Protein AF-A0A8S2ZLA8-F1 (afdb_monomer_lite)

Radius of gyration: 17.78 Å; chains: 1; bounding box: 32×19×44 Å

Foldseek 3Di:
DDQDDWFCDDPPPPPRGTRQDDDPNHGDDDDDDDDDDDDDPVCCVVPPVVVVVVVD

Organism: NCBI:txid1234261

Structure (mmCIF, N/CA/C/O backbone):
data_AF-A0A8S2ZLA8-F1
#
_entry.id   AF-A0A8S2ZLA8-F1
#
loop_
_atom_site.group_PDB
_atom_site.id
_atom_site.type_symbol
_atom_site.label_atom_id
_atom_site.label_alt_id
_atom_site.label_comp_id
_atom_site.label_asym_id
_atom_site.label_entity_id
_atom_site.label_seq_id
_atom_site.pdbx_PDB_ins_code
_atom_site.Cartn_x
_atom_site.Cartn_y
_atom_site.Cartn_z
_atom_site.occupancy
_atom_site.B_iso_or_equiv
_atom_site.auth_seq_id
_atom_site.auth_comp_id
_atom_site.auth_asym_id
_atom_site.auth_atom_id
_atom_site.pdbx_PDB_model_num
ATOM 1 N N . MET A 1 1 ? -4.568 -9.769 -3.141 1.00 54.59 1 MET A N 1
ATOM 2 C CA . MET A 1 1 ? -4.216 -8.392 -2.738 1.00 54.59 1 MET A CA 1
ATOM 3 C C . MET A 1 1 ? -5.064 -8.033 -1.533 1.00 54.59 1 MET A C 1
ATOM 5 O O . MET A 1 1 ? -6.278 -8.137 -1.641 1.00 54.59 1 MET A O 1
ATOM 9 N N . TYR A 1 2 ? -4.452 -7.740 -0.384 1.00 53.03 2 TYR A N 1
ATOM 10 C CA . TYR A 1 2 ? -5.179 -7.462 0.860 1.00 53.03 2 TYR A CA 1
ATOM 11 C C . TYR A 1 2 ? -5.160 -5.948 1.101 1.00 53.03 2 TYR A C 1
ATOM 13 O O . TYR A 1 2 ? -4.127 -5.401 1.470 1.00 53.03 2 TYR A O 1
ATOM 21 N N . SER A 1 3 ? -6.265 -5.259 0.805 1.00 65.94 3 SER A N 1
ATOM 22 C CA . SER A 1 3 ? -6.325 -3.783 0.817 1.00 65.94 3 SER A CA 1
ATOM 23 C C . SER A 1 3 ? -6.737 -3.180 2.164 1.00 65.94 3 SER A C 1
ATOM 25 O O . SER A 1 3 ? -6.671 -1.967 2.326 1.00 65.94 3 SER A O 1
ATOM 27 N N . ASN A 1 4 ? -7.171 -3.995 3.129 1.00 78.06 4 ASN A N 1
ATOM 28 C CA . ASN A 1 4 ? -7.512 -3.549 4.479 1.00 78.06 4 ASN A CA 1
ATOM 29 C C . ASN A 1 4 ? -7.357 -4.706 5.476 1.00 78.06 4 ASN A C 1
ATOM 31 O O . ASN A 1 4 ? -7.664 -5.851 5.140 1.00 78.06 4 ASN A O 1
ATOM 35 N N . ARG A 1 5 ? -6.884 -4.411 6.692 1.00 78.69 5 ARG A N 1
ATOM 36 C CA . ARG A 1 5 ? -6.829 -5.368 7.803 1.00 78.69 5 ARG A CA 1
ATOM 37 C C . ARG A 1 5 ? -7.445 -4.739 9.050 1.00 78.69 5 ARG A C 1
ATOM 39 O O . ARG A 1 5 ? -7.168 -3.586 9.356 1.00 78.69 5 ARG A O 1
ATOM 46 N N . ARG A 1 6 ? -8.252 -5.528 9.756 1.00 84.06 6 ARG A N 1
ATOM 47 C CA . ARG A 1 6 ? -8.842 -5.185 11.049 1.00 84.06 6 ARG A CA 1
ATOM 48 C C . ARG A 1 6 ? -8.486 -6.285 12.040 1.00 84.06 6 ARG A C 1
ATOM 50 O O . ARG A 1 6 ? -8.842 -7.440 11.817 1.00 84.06 6 ARG A O 1
ATOM 57 N N . LEU A 1 7 ? -7.779 -5.927 13.101 1.00 84.38 7 LEU A N 1
ATOM 58 C CA . LEU A 1 7 ? -7.427 -6.804 14.211 1.00 84.38 7 LEU A CA 1
ATOM 59 C C . LEU A 1 7 ? -8.237 -6.374 15.431 1.00 84.38 7 LEU A C 1
ATOM 61 O O . LEU A 1 7 ? -8.431 -5.186 15.660 1.00 84.38 7 LEU A O 1
ATOM 65 N N . LEU A 1 8 ? -8.742 -7.344 16.192 1.00 86.94 8 LEU A N 1
ATOM 66 C CA . LEU A 1 8 ? -9.472 -7.090 17.443 1.00 86.94 8 LEU A CA 1
ATOM 67 C C . LEU A 1 8 ? -8.567 -7.187 18.675 1.00 86.94 8 LEU A C 1
ATOM 69 O O . LEU A 1 8 ? -8.988 -6.829 19.770 1.00 86.94 8 LEU A O 1
ATOM 73 N N . TYR A 1 9 ? -7.334 -7.653 18.479 1.00 88.94 9 TYR A N 1
ATOM 74 C CA . TYR A 1 9 ? -6.324 -7.819 19.512 1.00 88.94 9 TYR A CA 1
ATOM 75 C C . TYR A 1 9 ? -5.030 -7.138 19.073 1.00 88.94 9 TYR A C 1
ATOM 77 O O . TYR A 1 9 ? -4.722 -7.099 17.880 1.00 88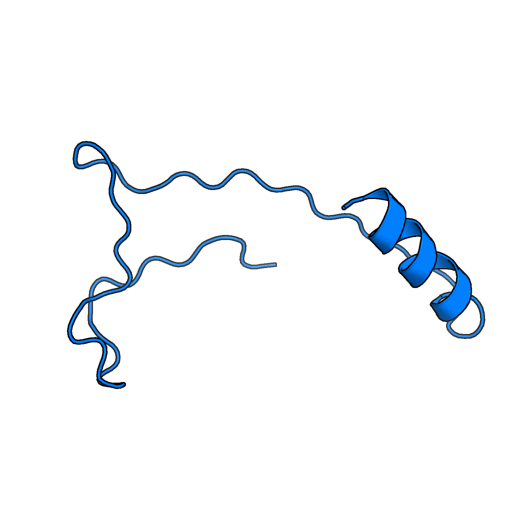.94 9 TYR A O 1
ATOM 85 N N . ASP A 1 10 ? -4.325 -6.586 20.052 1.00 86.88 10 ASP A N 1
ATOM 86 C CA . ASP A 1 10 ? -2.966 -6.072 19.912 1.00 86.88 10 ASP A CA 1
ATOM 87 C C . ASP A 1 10 ? -1.988 -7.231 19.645 1.00 86.88 10 ASP A C 1
ATOM 89 O O . ASP A 1 10 ? -2.210 -8.359 20.097 1.00 86.88 10 ASP A O 1
ATOM 93 N N . ASP A 1 11 ? -0.924 -6.965 18.890 1.00 89.06 11 ASP A N 1
ATOM 94 C CA . ASP A 1 11 ? 0.097 -7.956 18.525 1.00 89.06 11 ASP A CA 1
ATOM 95 C C . ASP A 1 11 ? 1.341 -7.919 19.435 1.00 89.06 11 ASP A C 1
ATOM 97 O O . ASP A 1 11 ? 2.318 -8.637 19.196 1.00 89.06 11 ASP A O 1
ATOM 101 N N . SER A 1 12 ? 1.289 -7.133 20.515 1.00 88.50 12 SER A N 1
ATOM 102 C CA . SER A 1 12 ? 2.326 -7.006 21.542 1.00 88.50 12 SER A CA 1
ATOM 103 C C . SER A 1 12 ? 3.675 -6.520 21.007 1.00 88.50 12 SER A C 1
ATOM 105 O O . SER A 1 12 ? 4.719 -6.854 21.567 1.00 88.50 12 SER A O 1
ATOM 107 N N . GLN A 1 13 ? 3.659 -5.716 19.939 1.00 90.31 13 GLN A N 1
ATOM 108 C CA . GLN A 1 13 ? 4.829 -5.017 19.394 1.00 90.31 13 GLN A CA 1
ATOM 109 C C . GLN A 1 13 ? 4.875 -3.541 19.850 1.00 90.31 13 GLN A C 1
ATOM 111 O O . GLN A 1 13 ? 5.132 -2.648 19.047 1.00 90.31 13 GLN A O 1
ATOM 116 N N . ASP A 1 14 ? 4.597 -3.291 21.136 1.00 86.12 14 ASP A N 1
ATOM 117 C CA . ASP A 1 14 ? 4.619 -1.985 21.835 1.00 86.12 14 ASP A CA 1
ATOM 118 C C . ASP A 1 14 ? 3.516 -0.963 21.509 1.00 86.12 14 ASP A C 1
ATOM 120 O O . ASP A 1 14 ? 3.429 0.066 22.180 1.00 86.12 14 ASP A O 1
ATOM 124 N N . VAL A 1 15 ? 2.638 -1.220 20.538 1.00 89.44 15 VAL A N 1
ATOM 125 C CA . VAL A 1 15 ? 1.557 -0.276 20.196 1.00 89.44 15 VAL A CA 1
ATOM 126 C C . VAL A 1 15 ? 0.457 -0.263 21.269 1.00 89.44 15 VAL A C 1
ATOM 128 O O . VAL A 1 15 ? -0.046 0.803 21.619 1.00 89.44 15 VAL A O 1
ATOM 131 N N . GLY A 1 16 ? 0.131 -1.421 21.856 1.00 85.50 16 GLY A N 1
ATOM 132 C CA . GLY A 1 16 ? -0.778 -1.525 23.003 1.00 85.50 16 GLY A CA 1
ATOM 133 C C . GLY A 1 16 ? -2.258 -1.339 22.654 1.00 85.50 16 GLY A C 1
ATOM 134 O O . GLY A 1 16 ? -3.097 -1.245 23.552 1.00 85.50 16 GLY A O 1
ATOM 135 N N . GLU A 1 17 ? -2.594 -1.315 21.365 1.00 85.25 17 GLU A N 1
ATOM 136 C CA . GLU A 1 17 ? -3.957 -1.200 20.861 1.00 85.25 17 GLU A CA 1
ATOM 137 C C . GLU A 1 17 ? -4.173 -2.092 19.627 1.00 85.25 17 GLU A C 1
ATOM 139 O O . GLU A 1 17 ? -3.286 -2.250 18.787 1.00 85.25 17 GLU A O 1
ATOM 144 N N . PRO A 1 18 ? -5.364 -2.702 19.486 1.00 85.69 18 PRO A N 1
ATOM 145 C CA . PRO A 1 18 ? -5.685 -3.491 18.308 1.00 85.69 18 PRO A CA 1
ATOM 146 C C . PRO A 1 18 ? -5.800 -2.596 17.071 1.00 85.69 18 PRO A C 1
ATOM 148 O O . PRO A 1 18 ? -6.343 -1.494 17.142 1.00 85.69 18 PRO A O 1
ATOM 151 N N . LEU A 1 19 ? -5.396 -3.109 15.904 1.00 85.12 19 LEU A N 1
ATOM 152 C CA . LEU A 1 19 ? -5.588 -2.430 14.617 1.00 85.12 19 LEU A CA 1
ATOM 153 C C . LEU A 1 19 ? -7.073 -2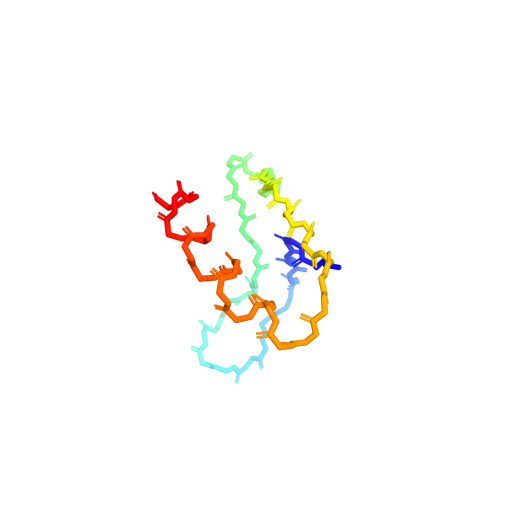.403 14.212 1.00 85.12 19 LEU A C 1
ATOM 155 O O . LEU A 1 19 ? -7.532 -3.162 13.357 1.00 85.12 19 LEU A O 1
ATOM 159 N N . ASN A 1 20 ? -7.835 -1.532 14.860 1.00 84.56 20 ASN A N 1
ATOM 160 C CA . ASN A 1 20 ? -9.288 -1.478 14.820 1.00 84.56 20 ASN A CA 1
ATOM 161 C C . ASN A 1 20 ? -9.766 -0.063 14.468 1.00 84.56 20 ASN A C 1
ATOM 163 O O . ASN A 1 20 ? -10.491 0.573 15.232 1.00 84.56 20 ASN A O 1
ATOM 167 N N . GLU A 1 21 ? -9.347 0.437 13.305 1.00 81.31 21 GLU A N 1
ATOM 168 C CA . GLU A 1 21 ? -9.711 1.777 12.839 1.00 81.31 21 GLU A CA 1
ATOM 169 C C . GLU A 1 21 ? -11.236 1.909 12.685 1.00 81.31 21 GLU A C 1
ATOM 171 O O . GLU A 1 21 ? -11.891 1.174 11.933 1.00 81.31 21 GLU A O 1
ATOM 176 N N . THR A 1 22 ? -11.811 2.862 13.418 1.00 80.31 22 THR A N 1
ATOM 177 C CA . THR A 1 22 ? -13.243 3.165 13.396 1.00 80.31 22 THR A CA 1
ATOM 178 C C . THR A 1 22 ? -13.468 4.671 13.309 1.00 80.31 22 THR A C 1
ATOM 180 O O . THR A 1 22 ? -12.714 5.461 13.870 1.00 80.31 22 THR A O 1
ATOM 183 N N . ALA A 1 23 ? -14.528 5.073 12.610 1.00 74.44 23 ALA A N 1
ATOM 184 C CA . ALA A 1 23 ? -15.031 6.441 12.597 1.00 74.44 23 ALA A CA 1
ATOM 185 C C . ALA A 1 23 ? -16.537 6.390 12.861 1.00 74.44 23 ALA A C 1
ATOM 187 O O . ALA A 1 23 ? -17.244 5.583 12.259 1.00 74.44 23 ALA A O 1
ATOM 188 N N . TYR A 1 24 ? -17.034 7.212 13.789 1.00 82.44 24 TYR A N 1
ATOM 189 C CA . TYR A 1 24 ? -18.450 7.210 14.187 1.00 82.44 24 TYR A CA 1
ATOM 190 C C . TYR A 1 24 ? -18.970 5.809 14.586 1.00 82.44 24 TYR A C 1
ATOM 192 O O . TYR A 1 24 ? -20.061 5.408 14.186 1.00 82.44 24 TYR A O 1
ATOM 200 N N . ASN A 1 25 ? -18.165 5.029 15.324 1.00 79.94 25 ASN A N 1
ATOM 201 C CA . ASN A 1 25 ? -18.435 3.626 15.695 1.00 79.94 25 ASN A CA 1
ATOM 202 C C . ASN A 1 25 ? -18.639 2.658 14.510 1.00 79.94 25 ASN A C 1
ATOM 204 O O . ASN A 1 25 ? -19.071 1.522 14.699 1.00 79.94 25 ASN A O 1
ATOM 208 N N . THR A 1 26 ? -18.305 3.080 13.291 1.00 81.44 26 THR A N 1
ATOM 209 C CA . THR A 1 26 ? -18.375 2.262 12.079 1.00 81.44 26 THR A CA 1
ATOM 210 C C . THR A 1 26 ? -16.960 1.881 11.654 1.00 81.44 26 THR A C 1
ATOM 212 O O . THR A 1 26 ? -16.030 2.677 11.783 1.00 81.44 26 THR A O 1
ATOM 215 N N . GLY A 1 27 ? -16.774 0.646 11.179 1.00 77.56 27 GLY A N 1
ATOM 216 C CA . GLY A 1 27 ? -15.478 0.202 10.659 1.00 77.56 27 GLY A CA 1
ATOM 217 C C . GLY A 1 27 ? -15.049 1.031 9.449 1.00 77.56 27 GLY A C 1
ATOM 218 O O . GLY A 1 27 ? -15.892 1.417 8.636 1.00 77.56 27 GLY A O 1
ATOM 219 N N . LEU A 1 28 ? -13.749 1.300 9.327 1.00 84.12 28 LEU A N 1
ATOM 220 C CA . LEU A 1 28 ? -13.223 2.058 8.197 1.00 84.12 28 LEU A CA 1
ATOM 221 C C . LEU A 1 28 ? -13.461 1.321 6.868 1.00 84.12 28 LEU A C 1
ATOM 223 O O . LEU A 1 28 ? -13.169 0.133 6.732 1.00 84.12 28 LEU A O 1
ATOM 227 N N . VAL A 1 29 ? -13.951 2.053 5.866 1.00 83.50 29 VAL A N 1
ATOM 228 C CA . VAL A 1 29 ? -14.085 1.562 4.490 1.00 83.50 29 VAL A CA 1
ATOM 229 C C . VAL A 1 29 ? -12.955 2.144 3.650 1.00 83.50 29 VAL A C 1
ATOM 231 O O . VAL A 1 29 ? -12.880 3.355 3.452 1.00 83.50 29 VAL A O 1
ATOM 234 N N . VAL A 1 30 ? -12.090 1.277 3.123 1.00 82.44 30 VAL A N 1
ATOM 235 C CA . VAL A 1 30 ? -10.996 1.673 2.226 1.00 82.44 30 VAL A CA 1
ATOM 236 C C . VAL A 1 30 ? -11.432 1.515 0.770 1.00 82.44 30 VAL A C 1
ATOM 238 O O . VAL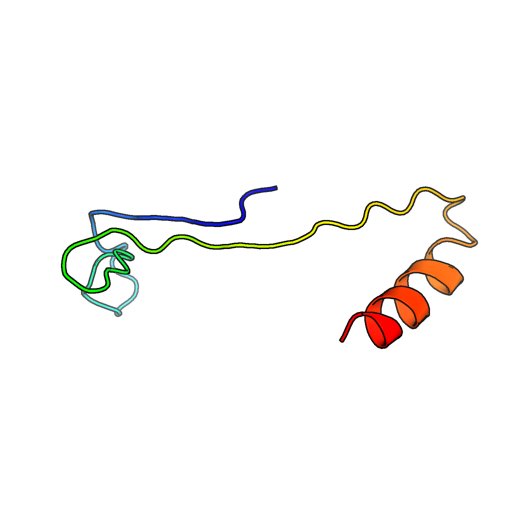 A 1 30 ? -11.965 0.476 0.380 1.00 82.44 30 VAL A O 1
ATOM 241 N N . ARG A 1 31 ? -11.158 2.530 -0.058 1.00 87.44 31 ARG A N 1
ATOM 242 C CA . ARG A 1 31 ? -11.331 2.479 -1.516 1.00 87.44 31 ARG A CA 1
ATOM 243 C C . ARG A 1 31 ? -9.970 2.604 -2.192 1.00 87.44 31 ARG A C 1
ATOM 245 O O . ARG A 1 31 ? -9.296 3.612 -2.027 1.00 87.44 31 ARG A O 1
ATOM 252 N N . GLY A 1 32 ? -9.596 1.603 -2.985 1.00 84.38 32 GLY A N 1
ATOM 253 C CA . GLY A 1 32 ? -8.339 1.579 -3.733 1.00 84.38 32 GLY A CA 1
ATOM 254 C C . GLY A 1 32 ? -8.525 1.085 -5.165 1.00 84.38 32 GLY A C 1
ATOM 255 O O . GLY A 1 32 ? -9.584 0.566 -5.524 1.00 84.38 32 GLY A O 1
ATOM 256 N N . LYS A 1 33 ? -7.488 1.258 -5.986 1.00 88.62 33 LYS A N 1
ATOM 257 C CA . LYS A 1 33 ? -7.391 0.696 -7.338 1.00 88.62 33 LYS A CA 1
ATOM 258 C C . LYS A 1 33 ? -6.114 -0.127 -7.433 1.00 88.62 33 LYS A C 1
ATOM 260 O O . LYS A 1 33 ? -5.090 0.263 -6.884 1.00 88.62 33 LYS A O 1
ATOM 265 N N . HIS A 1 34 ? -6.183 -1.240 -8.149 1.00 89.38 34 HIS A N 1
ATOM 266 C CA . HIS A 1 34 ? -5.018 -2.052 -8.473 1.00 89.38 34 HIS A CA 1
ATOM 267 C C . HIS A 1 34 ? -4.818 -2.031 -9.980 1.00 89.38 34 HIS A C 1
ATOM 269 O O . HIS A 1 34 ? -5.763 -2.277 -10.729 1.00 89.38 34 HIS A O 1
ATOM 275 N N . PHE A 1 35 ? -3.595 -1.736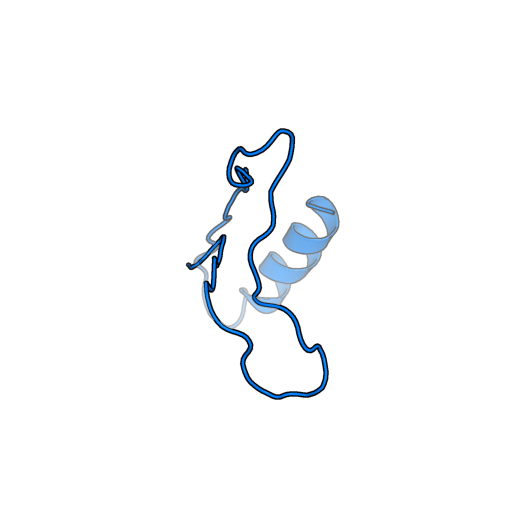 -10.401 1.00 89.56 35 PHE A N 1
ATOM 276 C CA . PHE A 1 35 ? -3.187 -1.748 -11.797 1.00 89.56 35 PHE A CA 1
ATOM 277 C C . PHE A 1 35 ? -2.282 -2.958 -11.996 1.00 89.56 35 PHE A C 1
ATOM 279 O O . PHE A 1 35 ? -1.308 -3.132 -11.266 1.00 89.56 35 PHE A O 1
ATOM 286 N N . ILE A 1 36 ? -2.648 -3.827 -12.933 1.00 90.88 36 ILE A N 1
ATOM 287 C CA . ILE A 1 36 ? -1.883 -5.028 -13.262 1.00 90.88 36 ILE A CA 1
ATOM 288 C C . ILE A 1 36 ? -1.226 -4.772 -14.611 1.00 90.88 36 ILE A C 1
ATOM 290 O O . ILE A 1 36 ? -1.925 -4.561 -15.599 1.00 90.88 36 ILE A O 1
ATOM 294 N N . LEU A 1 37 ? 0.104 -4.802 -14.635 1.00 88.19 37 LEU A N 1
ATOM 295 C CA . LEU A 1 37 ? 0.890 -4.775 -15.861 1.00 88.19 37 L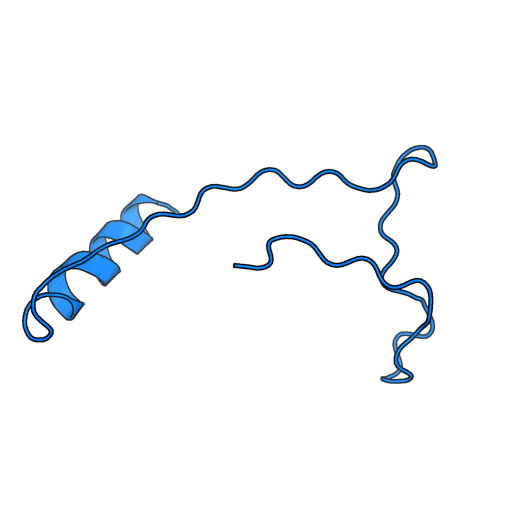EU A CA 1
ATOM 296 C C . LEU A 1 37 ? 1.467 -6.162 -16.118 1.00 88.19 37 LEU A C 1
ATOM 298 O O . LEU A 1 37 ? 2.029 -6.784 -15.216 1.00 88.19 37 LEU A O 1
ATOM 302 N N . VAL A 1 38 ? 1.320 -6.636 -17.351 1.00 92.19 38 VAL A N 1
ATOM 303 C CA . VAL A 1 38 ? 1.881 -7.905 -17.813 1.00 92.19 38 VAL A CA 1
ATOM 304 C C . VAL A 1 38 ? 2.689 -7.615 -19.065 1.00 92.19 38 VAL A C 1
ATOM 306 O O . VAL A 1 38 ? 2.129 -7.181 -20.067 1.00 92.19 38 VAL A O 1
ATOM 309 N N . ASP A 1 39 ? 3.994 -7.857 -18.991 1.00 91.38 39 ASP A N 1
ATOM 310 C CA . ASP A 1 39 ? 4.929 -7.659 -20.096 1.00 91.38 39 ASP A CA 1
ATOM 311 C C . ASP A 1 39 ? 6.117 -8.630 -19.980 1.00 91.38 39 ASP A C 1
ATOM 313 O O . ASP A 1 39 ? 6.288 -9.311 -18.960 1.00 91.38 39 ASP A O 1
ATOM 317 N N . HIS A 1 40 ? 6.947 -8.698 -21.020 1.00 93.75 40 HIS A N 1
ATOM 318 C CA . HIS A 1 40 ? 8.203 -9.439 -21.010 1.00 93.75 40 HIS A CA 1
ATOM 319 C C . HIS A 1 40 ? 9.142 -8.904 -19.907 1.00 93.75 40 HIS A C 1
ATOM 321 O O . HIS A 1 40 ? 9.230 -7.683 -19.733 1.00 93.75 40 HIS A O 1
ATOM 327 N N . PRO A 1 41 ? 9.887 -9.765 -19.180 1.00 89.56 41 PRO A N 1
ATOM 328 C CA . PRO A 1 41 ? 10.759 -9.336 -18.080 1.00 89.56 41 PRO A CA 1
ATOM 329 C C . PRO A 1 41 ? 11.733 -8.208 -18.448 1.00 89.56 41 PRO A C 1
ATOM 331 O O . PRO A 1 41 ? 11.922 -7.284 -17.659 1.00 89.56 41 PRO A O 1
ATOM 334 N N . ASP A 1 42 ? 12.278 -8.246 -19.667 1.00 93.75 42 ASP A N 1
ATOM 335 C CA . ASP A 1 42 ? 13.231 -7.244 -20.168 1.00 93.75 42 ASP A CA 1
ATOM 336 C C . ASP A 1 42 ? 12.617 -5.840 -20.310 1.00 93.75 42 ASP A C 1
ATOM 338 O O . ASP A 1 42 ? 13.308 -4.835 -20.148 1.00 93.75 42 ASP A O 1
ATOM 342 N N . ASN A 1 43 ? 11.308 -5.761 -20.564 1.00 90.81 43 ASN A N 1
ATOM 343 C CA . ASN A 1 43 ? 10.583 -4.511 -20.802 1.00 90.81 43 ASN A CA 1
ATOM 344 C C . ASN A 1 43 ? 9.792 -4.040 -19.575 1.00 90.81 43 ASN A C 1
ATOM 346 O O . ASN A 1 43 ? 9.553 -2.841 -19.412 1.00 90.81 43 ASN A O 1
ATOM 350 N N . SER A 1 44 ? 9.453 -4.959 -18.665 1.00 89.38 44 SER A N 1
ATOM 351 C CA . SER A 1 44 ? 8.695 -4.677 -17.441 1.00 89.38 44 SER A CA 1
ATOM 352 C C . SER A 1 44 ? 9.312 -3.523 -16.644 1.00 89.38 44 SER A C 1
ATOM 354 O O . SER A 1 44 ? 8.624 -2.594 -16.218 1.00 89.38 44 SER A O 1
ATOM 356 N N . ALA A 1 45 ? 10.646 -3.501 -16.555 1.00 86.12 45 ALA A N 1
ATOM 357 C CA . ALA A 1 45 ? 11.412 -2.462 -15.880 1.00 86.12 45 ALA A CA 1
ATOM 358 C C . ALA A 1 45 ? 11.180 -1.043 -16.435 1.00 86.12 45 ALA A C 1
ATOM 360 O O . ALA A 1 45 ? 11.185 -0.072 -15.668 1.00 86.12 45 ALA A O 1
ATOM 361 N N . LEU A 1 46 ? 10.995 -0.941 -17.752 1.00 89.50 46 LEU A N 1
ATOM 362 C CA . LEU A 1 46 ? 10.783 0.303 -18.486 1.00 89.50 46 LEU A CA 1
ATOM 363 C C . LEU A 1 46 ? 9.331 0.777 -18.416 1.00 89.50 46 LEU A C 1
ATOM 365 O O . LEU A 1 46 ? 9.113 1.976 -18.506 1.00 89.50 46 LEU A O 1
ATOM 369 N N . GLN A 1 47 ? 8.367 -0.126 -18.225 1.00 85.06 47 GLN A N 1
ATOM 370 C CA . GLN A 1 47 ? 6.943 0.218 -18.140 1.00 85.06 47 GLN A CA 1
ATOM 371 C C . GLN A 1 47 ? 6.494 0.505 -16.702 1.00 85.06 47 GLN A C 1
ATOM 373 O O . GLN A 1 47 ? 6.002 1.590 -16.406 1.00 85.06 47 GLN A O 1
ATOM 378 N N . HIS A 1 48 ? 6.748 -0.408 -15.756 1.00 87.31 48 HIS A N 1
ATOM 379 C CA . HIS A 1 48 ? 6.173 -0.284 -14.409 1.00 87.31 48 HIS A CA 1
ATOM 380 C C . HIS A 1 48 ? 6.685 0.939 -13.618 1.00 87.31 48 HIS A C 1
ATOM 382 O O . HIS A 1 48 ? 5.982 1.430 -12.738 1.00 87.31 48 HIS A O 1
ATOM 388 N N . ARG A 1 49 ? 7.885 1.462 -13.923 1.00 87.81 49 ARG A N 1
ATOM 389 C CA . ARG A 1 49 ? 8.450 2.644 -13.246 1.00 87.81 49 ARG A CA 1
ATOM 390 C C . ARG A 1 49 ? 7.777 3.956 -13.659 1.00 87.81 49 ARG A C 1
ATOM 392 O O . ARG A 1 49 ? 7.267 4.624 -12.761 1.00 87.81 49 ARG A O 1
ATOM 399 N N . PRO A 1 50 ? 7.765 4.353 -14.947 1.00 92.44 50 PRO A N 1
ATOM 400 C CA . PRO A 1 50 ? 7.097 5.586 -15.353 1.00 92.44 50 PRO A CA 1
ATOM 401 C C . PRO A 1 50 ? 5.593 5.538 -15.076 1.00 92.44 50 PRO A C 1
ATOM 403 O O . PRO A 1 50 ? 5.049 6.527 -14.590 1.00 92.44 50 PRO A O 1
ATOM 406 N N . ASP A 1 51 ? 4.938 4.392 -15.280 1.00 87.81 51 ASP A N 1
ATOM 407 C CA . ASP A 1 51 ? 3.497 4.268 -15.032 1.00 87.81 51 ASP A CA 1
ATOM 408 C C . ASP A 1 51 ? 3.158 4.455 -13.547 1.00 87.81 51 ASP A C 1
ATOM 410 O O . ASP A 1 51 ? 2.185 5.126 -13.209 1.00 87.81 51 ASP A O 1
ATOM 414 N N . SER A 1 52 ? 4.006 3.947 -12.641 1.00 88.88 52 SER A N 1
ATOM 415 C CA . SER A 1 52 ? 3.847 4.184 -11.198 1.00 88.88 52 SER A CA 1
ATOM 416 C C . SER A 1 52 ? 4.034 5.655 -10.824 1.00 88.88 52 SER A C 1
ATOM 418 O O . SER A 1 52 ? 3.356 6.139 -9.923 1.00 88.88 52 SER A O 1
ATOM 420 N N . GLN A 1 53 ? 4.934 6.371 -11.505 1.00 90.38 53 GLN A N 1
ATOM 421 C CA . GLN A 1 53 ? 5.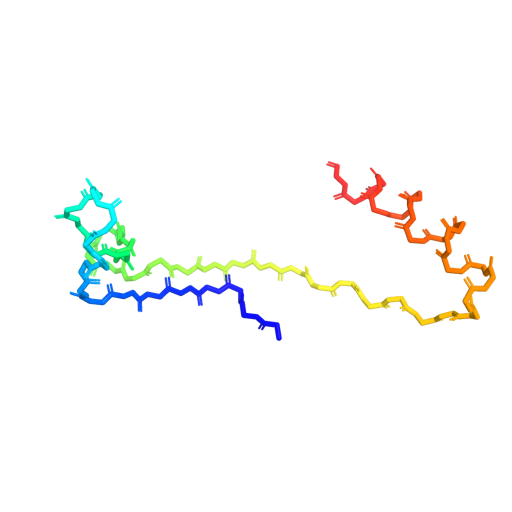174 7.796 -11.256 1.00 90.38 53 GLN A CA 1
ATOM 422 C C . GLN A 1 53 ? 4.028 8.677 -11.751 1.00 90.38 53 GLN A C 1
ATOM 424 O O . GLN A 1 53 ? 3.747 9.690 -11.131 1.00 90.38 53 GLN A O 1
ATOM 429 N N . GLN A 1 54 ? 3.365 8.301 -12.845 1.00 90.31 54 GLN A N 1
ATOM 430 C CA . GLN A 1 54 ? 2.193 9.026 -13.347 1.00 90.31 54 GLN A CA 1
ATOM 431 C C . GLN A 1 54 ? 0.944 8.806 -12.486 1.00 90.31 54 GLN A C 1
ATOM 433 O O . GLN A 1 54 ? 0.007 9.600 -12.540 1.00 90.31 54 GLN A O 1
ATOM 438 N N . LEU A 1 55 ? 0.909 7.705 -11.732 1.00 85.12 55 LEU A N 1
ATOM 439 C CA . LEU A 1 55 ? -0.214 7.349 -10.872 1.00 85.12 55 LEU A CA 1
ATOM 440 C C . LEU A 1 55 ? -0.205 8.082 -9.516 1.00 85.12 55 LEU A C 1
ATOM 442 O O . LEU A 1 55 ? -1.230 8.066 -8.830 1.00 85.12 55 LEU A O 1
ATOM 446 N N . TYR A 1 56 ? 0.940 8.655 -9.127 1.00 69.25 56 TYR A N 1
ATOM 447 C CA . TYR A 1 56 ? 1.156 9.398 -7.881 1.00 69.25 56 TYR A CA 1
ATOM 448 C C . TYR A 1 56 ? 1.011 10.905 -8.109 1.00 69.25 56 TYR A C 1
ATOM 450 O O . TYR A 1 56 ? 0.281 11.539 -7.315 1.00 69.25 56 TYR A O 1
#

Secondary structure (DSSP, 8-state):
-------SS--SSS--S-S--EETTEEPPP----------HHHHHHHHHHHHHHT-

Sequence (56 aa):
MYSNRRLLYDDSQDVGEPLNETAYNTGLVVRGKHFILVDHPDNSALQHRPDSQQLY

InterPro domains:
  IPR011013 Galactose mutarotase-like domain superfamily [SSF74650] (4-50)

pLDDT: mean 84.6, std 8.01, range [53.03, 93.75]